Protein AF-A0AA41V3R7-F1 (afdb_monomer)

Structure (mmCIF, N/CA/C/O backbone):
data_AF-A0AA41V3R7-F1
#
_entry.id   AF-A0AA41V3R7-F1
#
loop_
_atom_site.group_PDB
_atom_site.id
_atom_site.type_symbol
_atom_site.label_atom_id
_atom_site.label_alt_id
_atom_site.label_comp_id
_atom_site.label_asym_id
_atom_site.label_entity_id
_atom_site.label_seq_id
_atom_site.pdbx_PDB_ins_code
_atom_site.Cartn_x
_atom_site.Cartn_y
_atom_site.Cartn_z
_atom_site.occupancy
_atom_site.B_iso_or_equiv
_atom_site.auth_seq_id
_atom_site.auth_comp_id
_atom_site.auth_asym_id
_atom_site.auth_atom_id
_atom_site.pdbx_PDB_model_num
ATOM 1 N N . MET A 1 1 ? -2.861 -7.530 -10.880 1.00 91.06 1 MET A N 1
ATOM 2 C CA . MET A 1 1 ? -3.290 -6.443 -9.973 1.00 91.06 1 MET A CA 1
ATOM 3 C C . MET A 1 1 ? -4.084 -7.073 -8.841 1.00 91.06 1 MET A C 1
ATOM 5 O O . MET A 1 1 ? -4.780 -8.041 -9.115 1.00 91.06 1 MET A O 1
ATOM 9 N N . ILE A 1 2 ? -3.956 -6.581 -7.609 1.00 95.50 2 ILE A N 1
ATOM 10 C CA . ILE A 1 2 ? -4.706 -7.063 -6.435 1.00 95.50 2 ILE A CA 1
ATOM 11 C C . ILE A 1 2 ? -5.296 -5.874 -5.675 1.00 95.50 2 ILE A C 1
ATOM 13 O O . ILE A 1 2 ? -4.678 -4.813 -5.655 1.00 95.50 2 ILE A O 1
ATOM 17 N N . LEU A 1 3 ? -6.462 -6.041 -5.054 1.00 96.69 3 LEU A N 1
ATOM 18 C CA . LEU A 1 3 ? -7.010 -5.082 -4.092 1.00 96.69 3 LEU A CA 1
ATOM 19 C C . LEU A 1 3 ? -6.594 -5.529 -2.689 1.00 96.69 3 LEU A C 1
ATOM 21 O O . LEU A 1 3 ? -6.830 -6.681 -2.331 1.00 96.69 3 LEU A O 1
ATOM 25 N N . ALA A 1 4 ? -5.955 -4.653 -1.916 1.00 97.62 4 ALA A N 1
ATOM 26 C CA 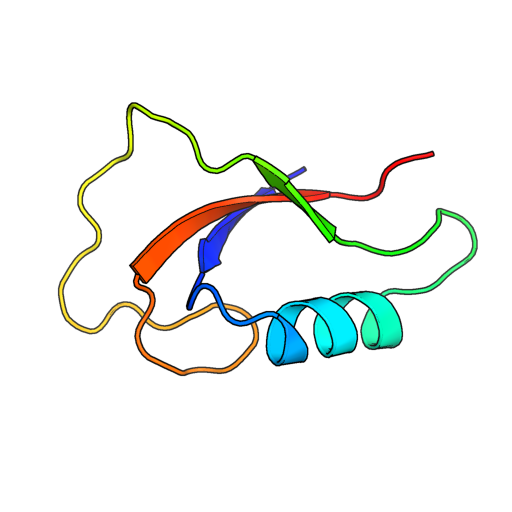. ALA A 1 4 ? -5.453 -5.005 -0.590 1.00 97.62 4 ALA A CA 1
ATOM 27 C C . ALA A 1 4 ? -5.667 -3.873 0.430 1.00 97.62 4 ALA A C 1
ATOM 29 O O . ALA A 1 4 ? -5.618 -2.695 0.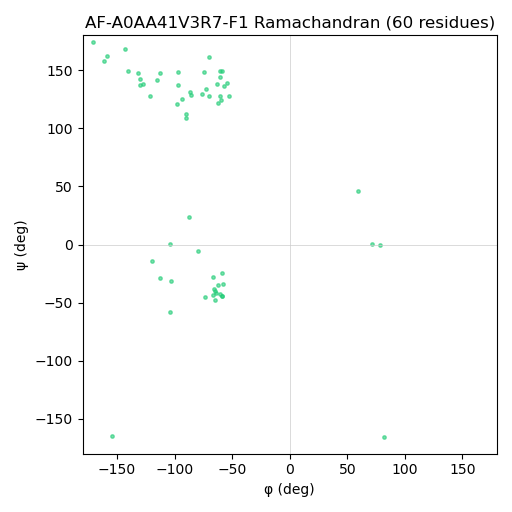050 1.00 97.62 4 ALA A O 1
ATOM 30 N N . PRO A 1 5 ? -5.868 -4.209 1.719 1.00 98.06 5 PRO A N 1
ATOM 31 C CA . PRO A 1 5 ? -5.974 -3.218 2.780 1.00 98.06 5 PRO A CA 1
ATOM 32 C C . PRO A 1 5 ? -4.608 -2.562 3.017 1.00 98.06 5 PRO A C 1
ATOM 34 O O . PRO A 1 5 ? -3.593 -3.243 3.194 1.00 98.06 5 PRO A O 1
ATOM 37 N N . TRP A 1 6 ? -4.570 -1.231 3.002 1.00 98.12 6 TRP A N 1
ATOM 38 C CA . TRP A 1 6 ? -3.339 -0.440 2.973 1.00 98.12 6 TRP A CA 1
ATOM 39 C C . TRP A 1 6 ? -3.295 0.621 4.078 1.00 98.12 6 TRP A C 1
ATOM 41 O O . TRP A 1 6 ? -4.284 1.311 4.315 1.00 98.12 6 TRP A O 1
ATOM 51 N N . CYS A 1 7 ? -2.138 0.799 4.731 1.00 97.88 7 CYS A N 1
ATOM 52 C CA . CYS A 1 7 ? -1.941 1.798 5.801 1.00 97.88 7 CYS A CA 1
ATOM 53 C C . CYS A 1 7 ? -1.706 3.239 5.307 1.00 97.88 7 CYS A C 1
ATOM 55 O O . CYS A 1 7 ? -1.632 4.158 6.121 1.00 97.88 7 CYS A O 1
ATOM 57 N N . ASP A 1 8 ? -1.586 3.444 3.994 1.00 97.44 8 ASP A N 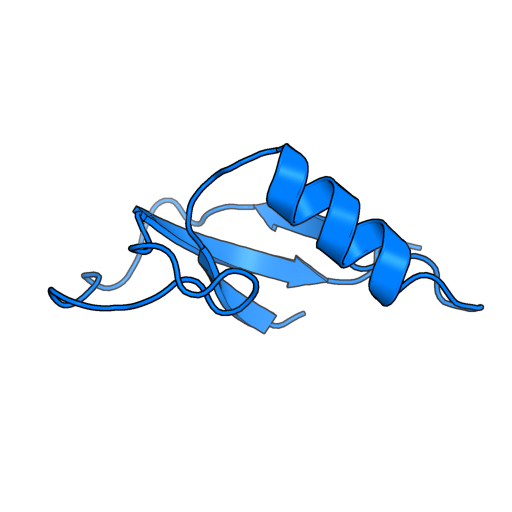1
ATOM 58 C CA . ASP A 1 8 ? -1.348 4.752 3.368 1.00 97.44 8 ASP A CA 1
ATOM 59 C C . ASP A 1 8 ? -0.064 5.461 3.808 1.00 97.44 8 ASP A C 1
ATOM 61 O O . ASP A 1 8 ? -0.064 6.646 4.128 1.00 97.44 8 ASP A O 1
ATOM 65 N N . GLU A 1 9 ? 1.045 4.720 3.848 1.00 98.25 9 GLU A N 1
ATOM 66 C CA . GLU A 1 9 ? 2.352 5.261 4.222 1.00 98.25 9 GLU A CA 1
ATOM 67 C C . GLU A 1 9 ? 3.380 5.076 3.101 1.00 98.25 9 GLU A C 1
ATOM 69 O O . GLU A 1 9 ? 3.615 3.963 2.623 1.00 98.25 9 GLU A O 1
ATOM 74 N N . ALA A 1 10 ? 4.042 6.169 2.715 1.00 97.69 10 ALA A N 1
ATOM 75 C CA . ALA A 1 10 ? 5.007 6.177 1.616 1.00 97.69 10 ALA A CA 1
ATOM 76 C C . ALA A 1 10 ? 6.220 5.264 1.866 1.00 97.69 10 ALA A C 1
ATOM 78 O O . ALA A 1 10 ? 6.734 4.650 0.931 1.00 97.69 10 ALA A O 1
ATOM 79 N N . GLU A 1 11 ? 6.678 5.145 3.114 1.00 98.12 11 GLU A N 1
ATOM 80 C CA . GLU A 1 11 ? 7.806 4.274 3.469 1.00 98.12 11 GLU A CA 1
ATOM 81 C C . GLU A 1 11 ? 7.477 2.797 3.248 1.00 98.12 11 GLU A C 1
ATOM 83 O O . GLU A 1 11 ? 8.292 2.065 2.687 1.00 98.12 11 GLU A O 1
ATOM 88 N N . VAL A 1 12 ? 6.254 2.378 3.589 1.00 98.19 12 VAL A N 1
ATOM 89 C CA . VAL A 1 12 ? 5.791 1.009 3.340 1.00 98.19 12 VAL A CA 1
ATOM 90 C C . VAL A 1 12 ? 5.684 0.754 1.836 1.00 98.19 12 VAL A C 1
ATOM 92 O O . VAL A 1 12 ? 6.060 -0.318 1.372 1.00 98.19 12 VAL A O 1
ATOM 95 N N . GLU A 1 13 ? 5.235 1.730 1.035 1.00 97.81 13 GLU A N 1
ATOM 96 C CA . GLU A 1 13 ? 5.206 1.566 -0.428 1.00 97.81 13 GLU A CA 1
ATOM 97 C C . GLU A 1 13 ? 6.617 1.420 -1.008 1.00 97.81 13 GLU A C 1
ATOM 99 O O . GLU A 1 13 ? 6.846 0.580 -1.882 1.00 97.81 13 GLU A O 1
ATOM 104 N N . ARG A 1 14 ? 7.577 2.2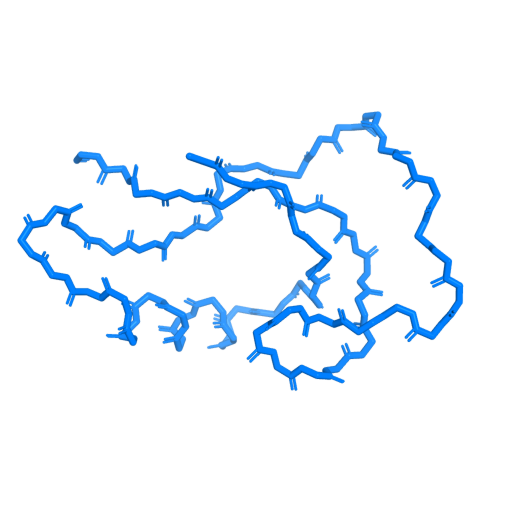18 -0.523 1.00 97.88 14 ARG A N 1
ATOM 105 C CA . ARG A 1 14 ? 8.986 2.114 -0.931 1.00 97.88 14 ARG A CA 1
ATOM 106 C C . ARG A 1 14 ? 9.566 0.743 -0.597 1.00 97.88 14 ARG A C 1
ATOM 108 O O . ARG A 1 14 ? 10.260 0.168 -1.432 1.00 97.88 14 ARG A O 1
ATOM 115 N N . ASP A 1 15 ? 9.257 0.219 0.580 1.00 97.88 15 ASP A N 1
ATOM 116 C CA . ASP A 1 15 ? 9.682 -1.109 1.003 1.00 97.88 15 ASP A CA 1
ATOM 117 C C . ASP A 1 15 ? 9.031 -2.225 0.157 1.00 97.88 15 ASP A C 1
ATOM 119 O O . ASP A 1 15 ? 9.732 -3.111 -0.336 1.00 97.88 15 ASP A O 1
ATOM 123 N N . VAL A 1 16 ? 7.726 -2.147 -0.141 1.00 97.25 16 VAL A N 1
ATOM 124 C CA . VAL A 1 16 ? 7.061 -3.078 -1.080 1.00 97.25 16 VAL A CA 1
ATOM 125 C C . VAL A 1 16 ? 7.716 -3.025 -2.464 1.00 97.25 16 VAL A C 1
ATOM 127 O O . VAL A 1 16 ? 8.005 -4.075 -3.047 1.00 97.25 16 VAL A O 1
ATOM 130 N N . LYS A 1 17 ? 8.008 -1.827 -2.987 1.00 96.56 17 LYS A N 1
ATOM 131 C CA . LYS A 1 17 ? 8.719 -1.660 -4.266 1.00 96.56 17 LYS A CA 1
ATOM 132 C C . LYS A 1 17 ? 10.096 -2.321 -4.238 1.00 96.56 17 LYS A C 1
ATOM 134 O O . LYS A 1 17 ? 10.449 -3.002 -5.196 1.00 96.56 17 LYS A O 1
ATOM 139 N N . ALA A 1 18 ? 10.860 -2.142 -3.161 1.00 96.69 18 ALA A N 1
ATOM 140 C CA . ALA A 1 18 ? 12.191 -2.728 -3.019 1.00 96.69 18 ALA A CA 1
ATOM 141 C C . ALA A 1 18 ? 12.141 -4.264 -2.956 1.00 96.69 18 ALA A C 1
ATOM 143 O O . ALA A 1 18 ? 12.855 -4.922 -3.711 1.00 96.69 18 ALA A O 1
ATOM 144 N N . ARG A 1 19 ? 11.250 -4.831 -2.129 1.00 95.94 19 ARG A N 1
ATOM 145 C CA . ARG A 1 19 ? 11.093 -6.287 -1.942 1.00 95.94 19 ARG A CA 1
ATOM 146 C C . ARG A 1 19 ? 10.574 -7.019 -3.181 1.00 95.94 19 ARG A C 1
ATOM 148 O O . ARG A 1 19 ? 10.844 -8.201 -3.353 1.00 95.94 19 ARG A O 1
ATOM 155 N N . THR A 1 20 ? 9.804 -6.338 -4.030 1.00 95.19 20 THR A N 1
ATOM 156 C CA . THR A 1 20 ? 9.142 -6.950 -5.199 1.00 95.19 20 THR A CA 1
ATOM 157 C C . THR A 1 20 ? 9.815 -6.637 -6.537 1.00 95.19 20 THR A C 1
ATOM 159 O O . THR A 1 20 ? 9.331 -7.091 -7.583 1.00 95.19 20 THR A O 1
ATOM 162 N N . LYS A 1 21 ? 10.915 -5.871 -6.523 1.00 94.12 21 LYS A N 1
ATOM 16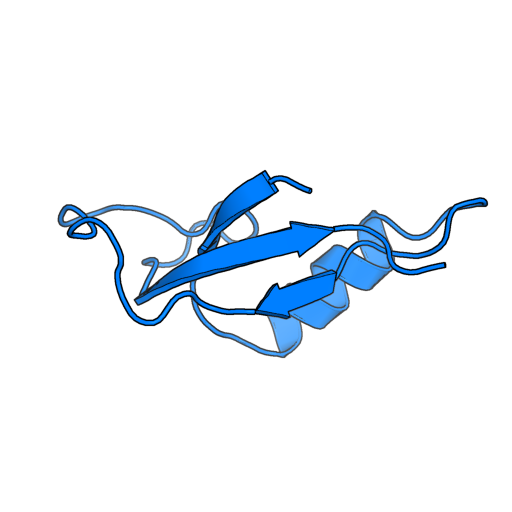3 C CA . LYS A 1 21 ? 11.674 -5.497 -7.721 1.00 94.12 21 LYS A CA 1
ATOM 164 C C . LYS A 1 21 ? 12.244 -6.747 -8.399 1.00 94.12 21 LYS A C 1
ATOM 166 O O . LYS A 1 21 ? 13.011 -7.487 -7.795 1.00 94.12 21 LYS A O 1
ATOM 171 N N . GLY A 1 22 ? 11.879 -6.955 -9.661 1.00 89.06 22 GLY A N 1
ATOM 172 C CA . GLY A 1 22 ? 12.381 -8.044 -10.502 1.00 89.06 22 GLY A CA 1
ATOM 173 C C . GLY A 1 22 ? 12.307 -7.681 -11.984 1.00 89.06 22 GLY A C 1
ATOM 174 O O . GLY A 1 22 ? 12.099 -6.514 -12.318 1.00 89.06 22 GLY A O 1
ATOM 175 N N . GLU A 1 23 ? 12.440 -8.672 -12.869 1.00 87.31 23 GLU A N 1
ATOM 176 C CA . GLU A 1 23 ? 12.459 -8.465 -14.330 1.00 87.31 23 GLU A CA 1
ATOM 177 C C . GLU A 1 23 ? 11.193 -7.772 -14.859 1.00 87.31 23 GLU A C 1
ATOM 179 O O . GLU A 1 23 ? 11.265 -6.931 -15.745 1.00 87.31 23 GLU A O 1
ATOM 184 N N . MET A 1 24 ? 10.035 -8.047 -14.254 1.00 87.75 24 MET A N 1
ATOM 185 C CA . MET A 1 24 ? 8.744 -7.441 -14.611 1.00 87.75 24 MET A CA 1
ATOM 186 C C . MET A 1 24 ? 8.454 -6.113 -13.878 1.00 87.75 24 MET A C 1
ATOM 188 O O . MET A 1 24 ? 7.294 -5.774 -13.639 1.00 87.75 24 MET A O 1
ATOM 192 N N . GLY A 1 25 ? 9.481 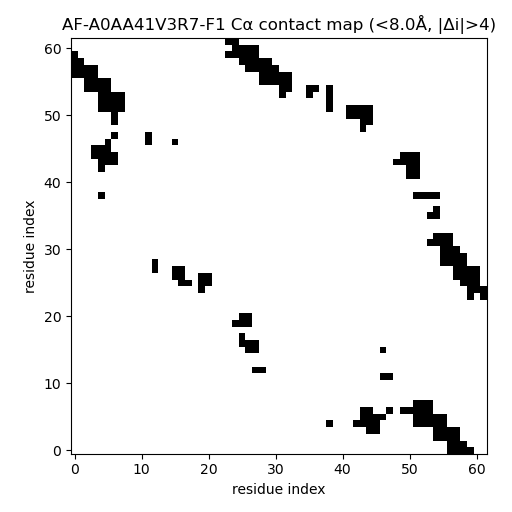-5.397 -13.416 1.00 91.69 25 GLY A N 1
ATOM 193 C CA . GLY A 1 25 ? 9.332 -4.154 -12.650 1.00 91.69 25 GLY A CA 1
ATOM 194 C C . GLY A 1 25 ? 9.058 -4.376 -11.157 1.00 91.69 25 GLY A C 1
ATOM 195 O O . GLY A 1 25 ? 9.263 -5.466 -10.625 1.00 91.69 25 GLY A O 1
ATOM 196 N N . ALA A 1 26 ? 8.615 -3.334 -10.453 1.00 95.25 26 ALA A N 1
ATOM 197 C CA . ALA A 1 26 ? 8.301 -3.376 -9.021 1.00 95.25 26 ALA A CA 1
ATOM 198 C C . ALA A 1 26 ? 6.796 -3.195 -8.781 1.00 95.25 26 ALA A C 1
ATOM 200 O O . ALA A 1 26 ? 6.124 -2.474 -9.521 1.00 95.25 26 ALA A O 1
ATOM 201 N N . CYS A 1 27 ? 6.266 -3.836 -7.739 1.00 96.44 27 CYS A N 1
ATOM 202 C CA . CYS A 1 27 ? 4.881 -3.630 -7.330 1.00 96.44 27 CYS A CA 1
ATOM 203 C C . CYS A 1 27 ? 4.728 -2.251 -6.677 1.00 96.44 27 CYS A C 1
ATOM 205 O O . CYS A 1 27 ? 5.538 -1.870 -5.830 1.00 96.44 27 CYS A O 1
ATOM 207 N N . LYS A 1 28 ? 3.690 -1.508 -7.060 1.00 95.94 28 LYS A N 1
ATOM 208 C CA . LYS A 1 28 ? 3.357 -0.187 -6.519 1.00 95.94 28 LYS A CA 1
ATOM 209 C C . LYS A 1 28 ? 1.847 -0.001 -6.401 1.00 95.94 28 LYS A C 1
ATOM 211 O O . LYS A 1 28 ? 1.079 -0.789 -6.961 1.00 95.94 28 LYS A O 1
ATOM 216 N N . THR A 1 29 ? 1.437 1.053 -5.703 1.00 96.88 29 THR A N 1
ATOM 217 C CA . THR A 1 29 ? 0.047 1.513 -5.718 1.00 96.88 29 THR A CA 1
ATOM 218 C C . THR A 1 29 ? -0.333 1.965 -7.132 1.00 96.88 29 THR A C 1
ATOM 220 O O . THR A 1 29 ? 0.463 2.579 -7.845 1.00 96.88 29 THR A O 1
ATOM 223 N N . ILE A 1 30 ? -1.541 1.610 -7.564 1.00 95.88 30 ILE A N 1
ATOM 224 C CA . ILE A 1 30 ? -2.121 2.040 -8.843 1.00 95.88 30 ILE A CA 1
ATOM 225 C C . ILE A 1 30 ? -3.157 3.127 -8.569 1.00 95.88 30 ILE A C 1
ATOM 227 O O . ILE A 1 30 ? -3.031 4.242 -9.063 1.00 95.88 30 ILE A O 1
ATOM 231 N N . CYS A 1 31 ? -4.161 2.811 -7.751 1.00 95.44 31 CYS A N 1
ATOM 232 C CA . CYS A 1 31 ? -5.164 3.761 -7.287 1.00 95.44 31 CYS A CA 1
ATOM 233 C C . CYS A 1 31 ? -5.882 3.225 -6.043 1.00 95.44 31 CYS A C 1
ATOM 235 O O . CYS A 1 31 ? -5.932 2.018 -5.801 1.00 95.44 31 CYS A O 1
ATOM 237 N N . THR A 1 32 ? -6.463 4.132 -5.266 1.00 96.00 32 THR A N 1
ATOM 238 C CA . THR A 1 32 ? -7.469 3.806 -4.252 1.00 96.00 32 THR A CA 1
ATOM 239 C C . THR A 1 32 ? -8.836 4.082 -4.884 1.00 96.00 32 THR A C 1
ATOM 241 O O . THR A 1 32 ? -9.049 5.213 -5.325 1.00 96.00 32 THR A O 1
ATOM 244 N N . PRO A 1 33 ? -9.738 3.091 -4.995 1.00 95.69 33 PRO A N 1
ATOM 245 C CA . PRO A 1 33 ? -11.071 3.309 -5.558 1.00 95.69 33 PRO A CA 1
ATOM 246 C C . PRO A 1 33 ? -11.853 4.360 -4.763 1.00 95.69 33 PRO A C 1
ATOM 248 O O . PRO A 1 33 ? -11.658 4.484 -3.559 1.00 95.69 33 PRO A O 1
ATOM 251 N N . PHE A 1 34 ? -12.744 5.117 -5.406 1.00 94.31 34 PHE A N 1
ATOM 252 C CA . PHE A 1 34 ? -13.634 6.028 -4.672 1.00 94.31 34 PHE A CA 1
ATOM 253 C C . PHE A 1 34 ? -14.731 5.263 -3.932 1.00 94.31 34 PHE A C 1
ATOM 255 O O . PHE A 1 34 ? -14.970 5.528 -2.760 1.00 94.31 34 PHE A O 1
ATOM 262 N N . ASP A 1 35 ? -15.346 4.293 -4.609 1.00 93.62 35 ASP A N 1
ATOM 263 C CA . ASP A 1 35 ? -16.306 3.371 -4.013 1.00 93.62 35 ASP A CA 1
ATOM 264 C C . ASP A 1 35 ? -15.551 2.150 -3.478 1.00 93.62 35 ASP A C 1
ATOM 266 O O . ASP A 1 35 ? -14.917 1.409 -4.240 1.00 93.62 35 ASP A O 1
ATOM 270 N N . GLN A 1 36 ? -15.525 2.007 -2.156 1.00 87.56 36 GLN A N 1
ATOM 271 C CA . GLN A 1 36 ? -14.765 0.977 -1.456 1.00 87.56 36 GLN A CA 1
ATOM 272 C C . GLN A 1 36 ? -15.684 0.271 -0.464 1.00 87.56 36 GLN A C 1
ATOM 274 O O . GLN A 1 36 ? -16.476 0.941 0.201 1.00 87.56 36 GLN A O 1
ATOM 279 N N . PRO A 1 37 ? -15.541 -1.052 -0.286 1.00 89.12 37 PRO A N 1
ATOM 280 C CA . PRO A 1 37 ? -16.191 -1.720 0.827 1.00 89.12 37 PRO A CA 1
ATOM 281 C C . PRO A 1 37 ? -15.682 -1.146 2.153 1.00 89.12 37 PRO A C 1
ATOM 283 O O . PRO A 1 37 ? -14.523 -0.728 2.260 1.00 89.12 37 PRO A O 1
ATOM 286 N N . GLU A 1 38 ? -16.543 -1.160 3.169 1.00 92.44 38 GLU A N 1
ATOM 287 C CA . GLU A 1 38 ? -16.159 -0.744 4.514 1.00 92.44 38 GLU A CA 1
ATOM 288 C C . GLU A 1 38 ? -14.967 -1.576 5.002 1.00 92.44 38 GLU A C 1
ATOM 290 O O . GLU A 1 38 ? -14.881 -2.790 4.790 1.00 92.44 38 GLU A O 1
ATOM 295 N N . LEU A 1 39 ? -14.001 -0.898 5.613 1.00 94.25 39 LEU A N 1
ATOM 296 C CA . LEU A 1 39 ? -12.820 -1.533 6.164 1.00 94.25 39 LEU A CA 1
ATOM 297 C C . LEU A 1 39 ? -13.128 -1.902 7.618 1.00 94.25 39 LEU A C 1
ATOM 299 O O . LEU A 1 39 ? -13.244 -1.016 8.462 1.00 94.25 39 LEU A O 1
ATOM 303 N N . SER A 1 40 ? -13.276 -3.195 7.909 1.00 95.25 40 SER A N 1
ATOM 304 C CA . SER A 1 40 ? -13.639 -3.642 9.257 1.00 95.25 40 SER A CA 1
ATOM 305 C C . SER A 1 40 ? -12.591 -3.219 10.287 1.00 95.25 40 SER A C 1
ATOM 307 O O . SER A 1 40 ? -11.386 -3.236 10.003 1.00 95.25 40 SER A O 1
ATOM 309 N N . GLU A 1 41 ? -13.035 -2.883 11.499 1.00 93.50 41 GLU A N 1
ATOM 310 C CA . GLU A 1 41 ? -12.133 -2.536 12.597 1.00 93.50 41 GLU A CA 1
ATOM 311 C C . GLU A 1 41 ? -11.096 -3.641 12.842 1.00 93.50 41 GLU A C 1
ATOM 313 O O . GLU A 1 41 ? -11.380 -4.836 12.754 1.00 93.50 41 GLU A O 1
ATOM 318 N N . GLY A 1 42 ? -9.853 -3.233 13.104 1.00 95.38 42 GLY A N 1
ATOM 319 C CA . GLY A 1 42 ? -8.735 -4.160 13.287 1.00 95.38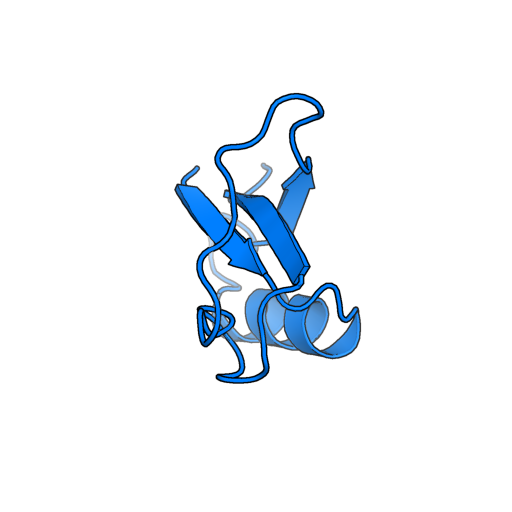 42 GLY A CA 1
ATOM 320 C C . GLY A 1 42 ? -8.142 -4.727 11.993 1.00 95.38 42 GLY A C 1
ATOM 321 O O . GLY A 1 42 ? -7.158 -5.461 12.069 1.00 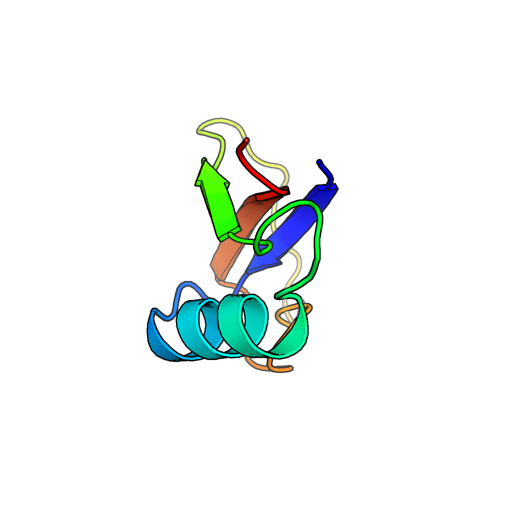95.38 42 GLY A O 1
ATOM 322 N N . THR A 1 43 ? -8.662 -4.373 10.808 1.00 98.00 43 THR A N 1
ATOM 323 C CA . THR A 1 43 ? -8.024 -4.754 9.538 1.00 98.00 43 THR A CA 1
ATOM 324 C C . THR A 1 43 ? -6.607 -4.194 9.474 1.00 98.00 43 THR A C 1
ATOM 326 O O . THR A 1 43 ? -6.385 -2.987 9.592 1.00 98.00 43 THR A O 1
ATOM 329 N N . LEU A 1 44 ? -5.636 -5.078 9.257 1.00 98.38 44 LEU A N 1
ATOM 330 C CA . LEU A 1 44 ? -4.229 -4.712 9.171 1.00 98.38 44 LEU A CA 1
ATOM 331 C C . LEU A 1 44 ? -3.792 -4.540 7.717 1.00 98.38 44 LEU A C 1
ATOM 333 O O . LEU A 1 44 ? -4.272 -5.203 6.799 1.00 98.38 44 LEU A O 1
ATOM 337 N N . CYS A 1 45 ? -2.836 -3.645 7.519 1.00 98.19 45 CYS A N 1
ATOM 338 C CA . CYS A 1 45 ? -2.149 -3.443 6.262 1.00 98.19 45 CYS A CA 1
ATOM 339 C C . CYS A 1 45 ? -1.426 -4.721 5.854 1.00 98.19 45 CYS A C 1
ATOM 341 O O . CYS A 1 45 ? -0.599 -5.237 6.612 1.00 98.19 45 CYS A O 1
ATOM 343 N N . PHE A 1 46 ? -1.671 -5.167 4.620 1.00 97.81 46 PHE A N 1
ATOM 344 C CA . PHE A 1 46 ? -1.116 -6.418 4.100 1.00 97.81 46 PHE A CA 1
ATOM 345 C C . PHE A 1 46 ? 0.424 -6.456 4.113 1.00 97.81 46 PHE A C 1
ATOM 347 O O . PHE A 1 46 ? 1.012 -7.533 4.120 1.00 97.81 46 PHE A O 1
ATOM 354 N N . ALA A 1 47 ? 1.079 -5.289 4.085 1.00 97.56 47 ALA A N 1
ATOM 355 C CA . ALA A 1 47 ? 2.528 -5.180 3.938 1.00 97.56 47 ALA A CA 1
ATOM 356 C C . ALA A 1 47 ? 3.279 -4.870 5.239 1.00 97.56 47 ALA A C 1
ATOM 358 O O . ALA A 1 47 ? 4.439 -5.266 5.353 1.00 97.56 47 ALA A O 1
ATOM 359 N N . SER A 1 48 ? 2.661 -4.134 6.173 1.00 97.56 48 SER A N 1
ATOM 360 C CA . SER A 1 48 ? 3.323 -3.624 7.386 1.00 97.56 48 SER A CA 1
ATOM 361 C C . SER A 1 48 ? 2.714 -4.113 8.698 1.00 97.56 48 SER A C 1
ATOM 363 O O . SER A 1 48 ? 3.323 -3.908 9.744 1.00 97.56 48 SER A O 1
ATOM 365 N N . GLY A 1 49 ? 1.511 -4.696 8.680 1.00 97.50 49 GLY A N 1
ATOM 366 C CA . GLY A 1 49 ? 0.788 -5.076 9.897 1.00 97.50 49 GLY A CA 1
ATOM 367 C C . GLY A 1 49 ? 0.232 -3.899 10.714 1.00 97.50 49 GLY A C 1
ATOM 368 O O . GLY A 1 49 ? -0.403 -4.123 11.736 1.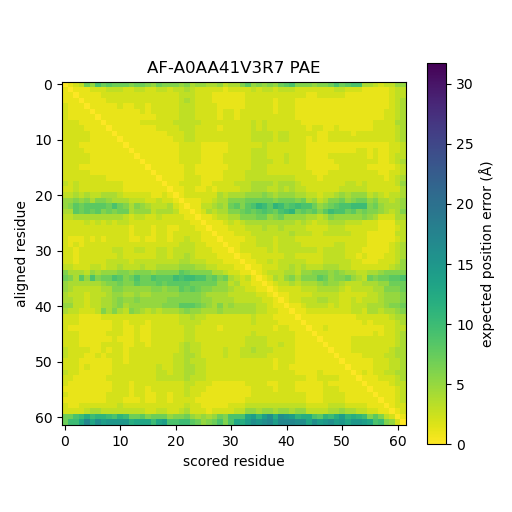00 97.50 49 GLY A O 1
ATOM 369 N N . LYS A 1 50 ? 0.431 -2.645 10.283 1.00 97.69 50 LYS A N 1
ATOM 370 C CA . LYS A 1 50 ? -0.204 -1.456 10.886 1.00 97.69 50 LYS A CA 1
ATOM 371 C C . LYS A 1 50 ? -1.709 -1.427 10.583 1.00 97.69 50 LYS A C 1
ATOM 373 O O . LYS A 1 50 ? -2.105 -2.039 9.595 1.00 97.69 50 LYS A O 1
ATOM 378 N N . PRO A 1 51 ? -2.543 -0.674 11.322 1.00 98.12 51 PRO A N 1
ATOM 379 C CA . PRO A 1 51 ? -3.946 -0.486 10.955 1.00 98.12 51 PRO A CA 1
ATOM 380 C C . PRO A 1 51 ? -4.094 0.008 9.509 1.00 98.12 51 PRO A C 1
ATOM 382 O O . PRO A 1 51 ? -3.433 0.968 9.093 1.00 98.12 51 PRO A O 1
ATOM 385 N N . ALA A 1 52 ? -4.923 -0.674 8.722 1.00 97.88 52 ALA A N 1
ATOM 386 C CA . ALA A 1 52 ? -5.240 -0.238 7.372 1.00 97.88 52 ALA A CA 1
ATOM 387 C C . ALA A 1 52 ? -6.198 0.962 7.413 1.00 97.88 52 ALA A C 1
ATOM 389 O O . ALA A 1 52 ? -7.008 1.105 8.323 1.00 97.88 52 ALA A O 1
ATOM 390 N N . LYS A 1 53 ? -6.070 1.845 6.422 1.00 96.06 53 LYS A N 1
ATOM 391 C CA . LYS A 1 53 ? -6.867 3.073 6.296 1.00 96.06 53 LYS A CA 1
ATOM 392 C C . LYS A 1 53 ? -7.806 3.038 5.100 1.00 96.06 53 LYS A C 1
ATOM 394 O O . LYS A 1 53 ? -8.821 3.720 5.104 1.00 96.06 53 LYS A O 1
ATOM 399 N N . LYS A 1 54 ? -7.432 2.301 4.052 1.00 96.38 54 LYS A N 1
ATOM 400 C CA . LYS A 1 54 ? -8.168 2.249 2.787 1.00 96.38 54 LYS A CA 1
ATOM 401 C C . LYS A 1 54 ? -7.836 0.996 1.992 1.00 96.38 54 LYS A C 1
ATOM 403 O O . LYS A 1 54 ? -6.790 0.374 2.206 1.00 96.38 54 LYS A O 1
ATOM 408 N N . TRP A 1 55 ? -8.696 0.668 1.039 1.00 97.81 55 TRP A N 1
ATOM 409 C CA . TRP A 1 55 ? -8.428 -0.348 0.033 1.00 97.81 55 TRP A CA 1
ATOM 410 C C . TRP A 1 55 ? -7.678 0.272 -1.144 1.00 97.81 55 TRP A C 1
ATOM 412 O O . TRP A 1 55 ? -8.104 1.275 -1.712 1.00 97.81 55 TRP A O 1
ATOM 422 N N . THR A 1 56 ? -6.560 -0.327 -1.540 1.00 97.75 56 THR A N 1
ATOM 423 C CA . THR A 1 56 ? -5.749 0.187 -2.652 1.00 97.75 56 THR A CA 1
ATOM 424 C C . THR A 1 56 ? -5.443 -0.931 -3.633 1.00 97.75 56 THR A C 1
ATOM 426 O O . THR A 1 56 ? -5.115 -2.047 -3.227 1.00 97.75 56 THR A O 1
ATOM 429 N N . TYR A 1 57 ? -5.540 -0.635 -4.928 1.00 97.25 57 TYR A N 1
ATOM 430 C CA . TYR A 1 57 ? -5.067 -1.527 -5.974 1.00 97.25 57 TYR A CA 1
ATOM 431 C C . TYR A 1 57 ? -3.545 -1.476 -6.073 1.00 97.25 57 TYR A C 1
ATOM 433 O O . TYR A 1 57 ? -2.948 -0.406 -6.203 1.00 97.25 57 TYR A O 1
ATOM 441 N N . TRP A 1 58 ? -2.933 -2.654 -6.064 1.00 97.56 58 TRP A N 1
ATOM 442 C CA . TRP A 1 58 ? -1.501 -2.872 -6.215 1.00 97.56 58 TRP A CA 1
ATOM 443 C C . TRP A 1 58 ? -1.209 -3.636 -7.495 1.00 97.56 58 TRP A C 1
ATOM 445 O O . TRP A 1 58 ? -1.911 -4.588 -7.858 1.00 97.56 58 TRP A O 1
ATOM 455 N N . GLY A 1 59 ? -0.130 -3.271 -8.170 1.00 96.62 59 GLY A N 1
ATOM 456 C CA . GLY A 1 59 ? 0.339 -4.032 -9.315 1.00 96.62 59 GLY A CA 1
ATOM 457 C C . GLY A 1 59 ? 1.697 -3.584 -9.817 1.00 96.62 59 GLY A C 1
ATOM 458 O O . GLY A 1 59 ? 2.279 -2.611 -9.342 1.00 96.62 59 GLY A O 1
ATOM 459 N N . ARG A 1 60 ? 2.205 -4.338 -10.789 1.00 94.81 60 ARG A N 1
ATOM 460 C CA . ARG A 1 60 ? 3.391 -3.972 -11.560 1.00 94.81 60 ARG A CA 1
ATOM 461 C C . ARG A 1 60 ? 2.927 -3.105 -12.725 1.00 94.81 60 ARG A C 1
ATOM 463 O O . ARG A 1 60 ? 1.966 -3.469 -13.401 1.00 94.81 60 ARG A O 1
ATOM 470 N N . SER A 1 61 ? 3.577 -1.967 -12.932 1.00 76.25 61 SER A N 1
ATOM 471 C CA . SER A 1 61 ? 3.471 -1.234 -14.194 1.00 76.25 61 SER A CA 1
ATOM 472 C C . SER A 1 61 ? 4.663 -1.611 -15.062 1.00 76.25 61 SER A C 1
ATOM 474 O O . SER A 1 61 ? 5.772 -1.685 -14.528 1.00 76.25 61 SER A O 1
ATOM 476 N N . TYR A 1 62 ? 4.411 -1.836 -16.352 1.00 65.56 62 TYR A N 1
ATOM 477 C CA . TYR A 1 62 ? 5.444 -1.943 -17.383 1.00 65.56 62 TYR A CA 1
ATOM 478 C C . TYR A 1 62 ? 6.346 -0.704 -17.410 1.00 65.56 62 TYR A C 1
ATOM 480 O O . TYR A 1 62 ? 5.872 0.378 -16.980 1.00 65.56 62 TYR A O 1
#

Solvent-accessible surface area (backbone atoms only — not comparable to full-atom values): 3739 Å² total; per-residue (Å²): 118,48,80,42,46,29,54,86,48,72,68,60,50,52,49,47,24,62,77,47,54,52,96,74,38,33,38,39,82,74,50,61,62,90,84,64,80,84,79,59,88,88,44,44,10,82,87,76,66,44,67,37,76,47,57,31,32,36,31,59,57,132

Sequence (62 aa):
MILAPWCDEAEVERDVKARTKGEMGACKTICTPFDQPELSEGTLCFASGKPAKKWTYWGRSY

Nearest PDB structures (foldseek):
  5xiq-assembly1_A  TM=9.251E-01  e=1.130E-06  Toxoplasma gondii ME49
  5xig-assembly1_D  TM=9.357E-01  e=1.800E-06  Toxoplasma gondii ME49
  5xik-assembly2_C  TM=9.370E-01  e=2.348E-06  Toxoplasma gondii ME49
  7vc1-assembly1_B  TM=9.376E-01  e=3.499E-06  Toxoplasma gondii
  7qc1-assembly2_D  TM=9.173E-01  e=8.305E-06  Plasmodium falciparum 3D7

Mean predicted aligned error: 2.76 Å

InterPro domains:
  IPR004499 Proline-tRNA ligase, class IIa, archaeal-type [PTHR43382] (1-62)
  IPR016061 Proline-tRNA ligase, class II, C-terminal [PF09180] (1-62)
  IPR016061 Proline-tRNA ligase, class II, C-terminal [SM00946] (1-62)
  IPR017449 Prolyl-tRNA synthetase, class II [G3DSA:3.30.110.30] (1-62)
  IPR017449 Prolyl-tRNA synthetase, class II [SSF64586] (1-62)
  IPR019799 Glycoside hydrolase family 22 domain [PS00128] (27-45)

Foldseek 3Di:
DDKWFAQPDPVLQVVQQVVQQDPLHGKGFDAFDPDAPDDDPCRAGPRPRHDGDGITDIDGDD

Secondary structure (DSSP, 8-state):
-EEEEE---HHHHHHHHHHH-BTTB-EEEEE--SS-----TTPBPTTT-SBP-EEEEEEE--

Organism: Papaver nudicaule (NCBI:txid74823)

pLDDT: mean 94.96, std 5.29, range [65.56, 98.38]

Radius of gyration: 11.61 Å; Cα contacts (8 Å, |Δi|>4): 115; chains: 1; bounding box: 29×15×31 Å